Protein AF-A0A8T5IFK4-F1 (afdb_monomer)

Foldseek 3Di:
DDPPPPPPVVVVLVVQLVVLLVVLVVVVVVVPVVDVDDPVVVVCCVPPVSVVSSVCSSVVSSVVVVVVD

Radius of gyration: 17.22 Å; Cα contacts (8 Å, |Δi|>4): 21; chains: 1; bounding box: 49×18×48 Å

Sequence (69 aa):
MNKEAKAFPMWKERFGMLIIIASAIMLSRWLFQQNQWPDSLTWILSICVLPLAVLILAEGLGRLIQKRA

Mean predicted aligned error: 11.43 Å

Solvent-accessible surface area (backbone atoms only — not comparable to full-atom values): 4087 Å² total; per-residue (Å²): 135,85,77,76,76,76,71,69,61,61,65,60,57,50,51,51,53,50,53,49,53,51,50,49,52,50,52,52,52,49,58,56,71,78,41,93,63,58,69,71,56,50,50,49,40,56,69,54,47,45,57,50,50,48,49,52,49,50,52,54,50,48,50,54,51,63,75,74,107

Secondary structure (DSSP, 8-state):
---------HHHHHHHHHHHHHHHHHHHHHHHHHS---HHHHHHIIIIIHHHHHHHHHHHHHHHHHTT-

Structure (mmCIF, N/CA/C/O backbone):
data_AF-A0A8T5IFK4-F1
#
_entry.id   AF-A0A8T5IFK4-F1
#
loop_
_atom_site.group_PDB
_atom_site.id
_atom_site.type_symbol
_atom_site.label_atom_id
_atom_site.label_alt_id
_atom_site.label_comp_id
_atom_site.label_asym_id
_atom_site.label_entity_id
_atom_site.label_seq_id
_atom_site.pdbx_PDB_ins_code
_atom_site.Cartn_x
_atom_site.Cartn_y
_atom_site.Cartn_z
_atom_site.occupancy
_atom_site.B_iso_or_equiv
_atom_site.auth_seq_id
_atom_site.auth_comp_id
_atom_site.auth_asym_id
_atom_site.auth_atom_id
_atom_site.pdbx_PDB_model_num
ATOM 1 N N . MET A 1 1 ? -35.283 -2.911 30.364 1.00 40.84 1 MET A N 1
ATOM 2 C CA . MET A 1 1 ? -34.001 -3.587 30.053 1.00 40.84 1 MET A CA 1
ATOM 3 C C . MET A 1 1 ? -33.344 -2.824 28.918 1.00 40.84 1 MET A C 1
ATOM 5 O O . MET A 1 1 ? -33.713 -3.009 27.763 1.00 40.84 1 MET A O 1
ATOM 9 N N . ASN A 1 2 ? -32.462 -1.888 29.268 1.00 44.34 2 ASN A N 1
ATOM 10 C CA . ASN A 1 2 ? -31.808 -0.996 28.317 1.00 44.34 2 ASN A CA 1
ATOM 11 C C . ASN A 1 2 ? -30.763 -1.806 27.556 1.00 44.34 2 ASN A C 1
ATOM 13 O O . ASN A 1 2 ? -29.748 -2.209 28.116 1.00 44.34 2 ASN A O 1
ATOM 17 N N . LYS A 1 3 ? -31.057 -2.100 26.288 1.00 48.78 3 LYS A N 1
ATOM 18 C CA . LYS A 1 3 ? -30.064 -2.616 25.355 1.00 48.78 3 LYS A CA 1
ATOM 19 C C . LYS A 1 3 ? -29.105 -1.467 25.114 1.00 48.78 3 LYS A C 1
ATOM 21 O O . LYS A 1 3 ? -29.413 -0.559 24.349 1.00 48.78 3 LYS A O 1
ATOM 26 N N . GLU A 1 4 ? -27.987 -1.483 25.825 1.00 54.09 4 GLU A N 1
ATOM 27 C CA . GLU A 1 4 ? -26.850 -0.652 25.485 1.00 54.09 4 GLU A CA 1
ATOM 28 C C . GLU A 1 4 ? -26.494 -1.006 24.047 1.00 54.09 4 GLU A C 1
ATOM 30 O O . GLU A 1 4 ? -25.945 -2.070 23.752 1.00 54.09 4 GLU A O 1
ATOM 35 N N . ALA A 1 5 ? -26.913 -0.137 23.130 1.00 49.50 5 ALA A N 1
ATOM 36 C CA . ALA A 1 5 ? -26.336 -0.045 21.815 1.00 49.50 5 ALA A CA 1
ATOM 37 C C . ALA A 1 5 ? -24.859 0.232 22.070 1.00 49.50 5 ALA A C 1
ATOM 39 O O . ALA A 1 5 ? -24.445 1.379 22.227 1.00 49.50 5 ALA A O 1
ATOM 40 N N . LYS A 1 6 ? -24.077 -0.843 22.202 1.00 52.84 6 LYS A N 1
ATOM 41 C CA . LYS A 1 6 ? -22.628 -0.814 22.145 1.00 52.84 6 LYS A CA 1
ATOM 42 C C . LYS A 1 6 ? -22.338 -0.299 20.747 1.00 52.84 6 LYS A C 1
ATOM 44 O O . LYS A 1 6 ? -22.230 -1.072 19.798 1.00 52.84 6 LYS A O 1
ATOM 49 N N . ALA A 1 7 ? -22.340 1.024 20.616 1.00 54.38 7 ALA A N 1
ATOM 50 C CA . ALA A 1 7 ? -21.860 1.758 19.474 1.00 54.38 7 ALA A CA 1
ATOM 51 C C . ALA A 1 7 ? -20.373 1.430 19.414 1.00 54.38 7 ALA A C 1
ATOM 53 O O . ALA A 1 7 ? -19.527 2.162 19.926 1.00 54.38 7 ALA A O 1
ATOM 54 N N . PHE A 1 8 ? -20.075 0.243 18.877 1.00 51.97 8 PHE A N 1
ATOM 55 C CA . PHE A 1 8 ? -18.764 -0.114 18.383 1.00 51.97 8 PHE A CA 1
ATOM 56 C C . PHE A 1 8 ? -18.314 1.108 17.603 1.00 51.97 8 PHE A C 1
ATOM 58 O O . PHE A 1 8 ? -19.043 1.534 16.699 1.00 51.97 8 PHE A O 1
ATOM 65 N N . PRO A 1 9 ? -17.231 1.774 18.024 1.00 57.97 9 PRO A N 1
ATOM 66 C CA . PRO A 1 9 ? -16.903 3.078 17.497 1.00 57.97 9 PRO A CA 1
ATOM 67 C C . PRO A 1 9 ? -16.365 2.884 16.079 1.00 57.97 9 PRO A C 1
ATOM 69 O O . PRO A 1 9 ? -15.160 2.942 15.864 1.00 57.97 9 PRO A O 1
ATOM 72 N N . MET A 1 10 ? -17.261 2.683 15.103 1.00 57.03 10 MET A N 1
ATOM 73 C CA . MET A 1 10 ? -16.955 2.512 13.678 1.00 57.03 10 MET A CA 1
ATOM 74 C C . MET A 1 10 ? -16.055 3.640 13.171 1.00 57.03 10 MET A C 1
ATOM 76 O O . MET A 1 10 ? -15.297 3.467 12.226 1.00 57.03 10 MET A O 1
ATOM 80 N N . TRP A 1 11 ? -16.115 4.807 13.813 1.00 58.47 11 TRP A N 1
ATOM 81 C CA . TRP A 1 11 ? -15.220 5.923 13.548 1.00 58.47 11 TRP A CA 1
ATOM 82 C C . TRP A 1 11 ? -13.749 5.603 13.837 1.00 58.47 11 TRP A C 1
ATOM 84 O O . TRP A 1 11 ? -12.904 5.941 13.017 1.00 58.47 11 TRP A O 1
ATOM 94 N N . LYS A 1 12 ? -13.420 4.917 14.938 1.00 61.59 12 LYS A N 1
ATOM 95 C CA . LYS A 1 12 ? -12.029 4.559 15.271 1.00 61.59 12 LYS A CA 1
ATOM 96 C C . LYS A 1 12 ? -11.447 3.573 14.255 1.00 61.59 12 LYS A C 1
ATOM 98 O O . LYS A 1 12 ? -10.317 3.757 13.817 1.00 61.59 12 LYS A O 1
ATOM 103 N N . GLU A 1 13 ? -12.236 2.590 13.824 1.00 64.69 13 GLU A N 1
ATOM 104 C CA . GLU A 1 13 ? -11.851 1.658 12.752 1.00 64.69 13 GLU A CA 1
ATOM 105 C C . GLU A 1 13 ? -11.654 2.372 11.411 1.00 64.69 13 GLU A C 1
ATOM 107 O O . GLU A 1 13 ? -10.661 2.132 10.726 1.00 64.69 13 GLU A O 1
ATOM 112 N N . ARG A 1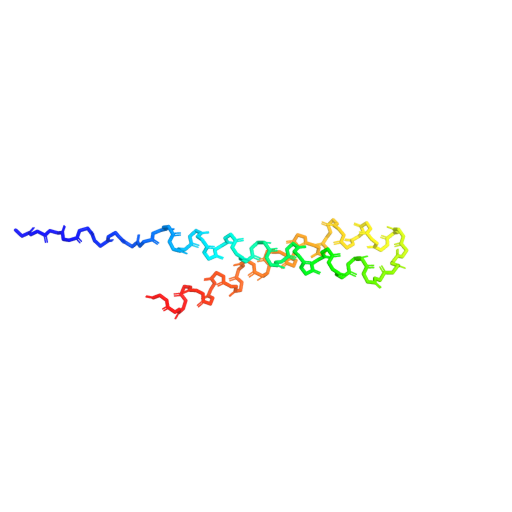 14 ? -12.532 3.323 11.068 1.00 69.69 14 ARG A N 1
ATOM 113 C CA . ARG A 1 14 ? -12.388 4.146 9.856 1.00 69.69 14 ARG A CA 1
ATOM 114 C C . ARG A 1 14 ? -11.130 5.015 9.885 1.00 69.69 14 ARG A C 1
ATOM 116 O O . ARG A 1 14 ? -10.429 5.086 8.881 1.00 69.69 14 ARG A O 1
ATOM 123 N N . PHE A 1 15 ? -10.810 5.635 11.022 1.00 77.31 15 PHE A N 1
ATOM 124 C CA . PHE A 1 15 ? -9.569 6.402 11.186 1.00 77.31 15 PHE A CA 1
ATOM 125 C C . PHE A 1 15 ? -8.327 5.512 11.091 1.00 77.31 15 PHE A C 1
ATOM 127 O O . PHE A 1 15 ? -7.364 5.893 10.428 1.00 77.31 15 PHE A O 1
ATOM 134 N N . GLY A 1 16 ? -8.362 4.313 11.680 1.00 72.62 16 GLY A N 1
ATOM 135 C CA . GLY A 1 16 ? -7.299 3.321 11.517 1.00 72.62 16 GLY A CA 1
ATOM 136 C C . GLY A 1 16 ? -7.085 2.962 10.046 1.00 72.62 16 GLY A C 1
ATOM 137 O O . GLY A 1 16 ? -5.965 3.049 9.550 1.00 72.62 16 GLY A O 1
ATOM 138 N N . MET A 1 17 ? -8.167 2.665 9.322 1.00 69.94 17 MET A N 1
ATOM 139 C CA . MET A 1 17 ? -8.117 2.346 7.893 1.00 69.94 17 MET A CA 1
ATOM 140 C C . MET A 1 17 ? -7.542 3.502 7.057 1.00 69.94 17 MET A C 1
ATOM 142 O O . MET A 1 17 ? -6.694 3.277 6.196 1.00 69.94 17 MET A O 1
ATOM 146 N N . LEU A 1 18 ? -7.928 4.747 7.350 1.00 76.38 18 LEU A N 1
ATOM 147 C CA . LEU A 1 18 ? -7.392 5.934 6.674 1.00 76.38 18 LEU A CA 1
ATOM 148 C C . LEU A 1 18 ? -5.895 6.143 6.937 1.00 76.38 18 LEU A C 1
ATOM 150 O O . LEU A 1 18 ? -5.156 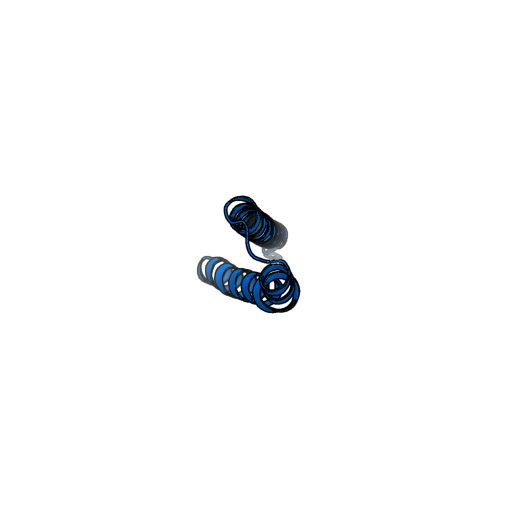6.445 6.003 1.00 76.38 18 LEU A O 1
ATOM 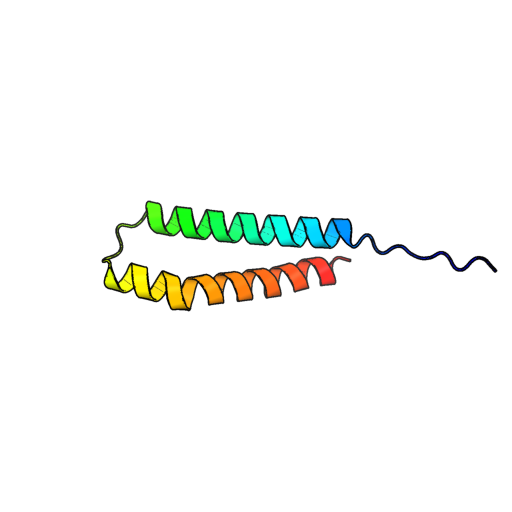154 N N . ILE A 1 19 ? -5.429 5.947 8.174 1.00 79.12 19 ILE A N 1
ATOM 155 C CA . ILE A 1 19 ? -4.002 6.058 8.530 1.00 79.12 19 ILE A CA 1
ATOM 156 C C . ILE A 1 19 ? -3.177 4.979 7.814 1.00 79.12 19 ILE A C 1
ATOM 158 O O . ILE A 1 19 ? -2.063 5.239 7.353 1.00 79.12 19 ILE A O 1
ATOM 162 N N . ILE A 1 20 ? -3.733 3.778 7.663 1.00 74.81 20 ILE A N 1
ATOM 163 C CA . ILE A 1 20 ? -3.098 2.683 6.923 1.00 74.81 20 ILE A CA 1
ATOM 164 C C . ILE A 1 20 ? -2.967 3.038 5.443 1.00 74.81 20 ILE A C 1
ATOM 166 O O . ILE A 1 20 ? -1.880 2.939 4.881 1.00 74.81 20 ILE A O 1
ATOM 170 N N . ILE A 1 21 ? -4.050 3.508 4.822 1.00 77.06 21 ILE A N 1
ATOM 171 C CA . ILE A 1 21 ? -4.034 3.913 3.412 1.00 77.06 21 ILE A CA 1
ATOM 172 C C . ILE A 1 21 ? -3.039 5.062 3.211 1.00 77.06 21 ILE A C 1
ATOM 174 O O . ILE A 1 21 ? -2.206 5.006 2.308 1.00 77.06 21 ILE A O 1
ATOM 178 N N . ALA A 1 22 ? -3.065 6.069 4.088 1.00 79.88 22 ALA A N 1
ATOM 179 C CA . ALA A 1 22 ? -2.142 7.195 4.032 1.00 79.88 22 ALA A CA 1
ATOM 180 C C . ALA A 1 22 ? -0.679 6.743 4.152 1.00 79.88 22 ALA A C 1
ATOM 182 O O . ALA A 1 22 ? 0.149 7.148 3.339 1.00 79.88 22 ALA A O 1
ATOM 183 N N . SER A 1 23 ? -0.359 5.866 5.109 1.00 78.50 23 SER A N 1
ATOM 184 C CA . SER A 1 23 ? 1.009 5.363 5.296 1.00 78.50 23 SER A CA 1
ATOM 185 C C . SER A 1 23 ? 1.474 4.474 4.138 1.00 78.50 23 SER A C 1
ATOM 187 O O . SER A 1 23 ? 2.609 4.629 3.691 1.00 78.50 23 SER A O 1
ATOM 189 N N . ALA A 1 24 ? 0.603 3.629 3.577 1.00 78.00 24 ALA A N 1
ATOM 190 C CA . ALA A 1 24 ? 0.898 2.825 2.389 1.00 78.00 24 ALA A CA 1
ATOM 191 C C . ALA A 1 24 ? 1.183 3.695 1.152 1.00 78.00 24 ALA A C 1
ATOM 193 O O . ALA A 1 24 ? 2.154 3.453 0.430 1.00 78.00 24 ALA A O 1
ATOM 194 N N . ILE A 1 25 ? 0.382 4.745 0.931 1.00 78.94 25 ILE A N 1
ATOM 195 C CA . ILE A 1 25 ? 0.604 5.712 -0.156 1.00 78.94 25 ILE A CA 1
ATOM 196 C C . ILE A 1 25 ? 1.927 6.456 0.056 1.00 78.94 25 ILE A C 1
ATOM 198 O O . ILE A 1 25 ? 2.690 6.641 -0.894 1.00 78.94 25 ILE A O 1
ATOM 202 N N . MET A 1 26 ? 2.217 6.869 1.293 1.00 80.62 26 MET A N 1
ATOM 203 C CA . MET A 1 26 ? 3.429 7.624 1.615 1.00 80.62 26 MET A CA 1
ATOM 204 C C . MET A 1 26 ? 4.693 6.774 1.435 1.00 80.62 26 MET A C 1
ATOM 206 O O . MET A 1 26 ? 5.642 7.238 0.808 1.00 80.62 26 MET A O 1
ATOM 210 N N . LEU A 1 27 ? 4.675 5.515 1.890 1.00 78.44 27 LEU A N 1
ATOM 211 C CA . LEU A 1 27 ? 5.743 4.533 1.664 1.00 78.44 27 LEU A CA 1
ATOM 212 C C . LEU A 1 27 ? 5.967 4.278 0.176 1.00 78.44 27 LEU A C 1
ATOM 214 O O . LEU A 1 27 ? 7.104 4.328 -0.282 1.00 78.44 27 LEU A O 1
ATOM 218 N N . SER A 1 28 ? 4.889 4.066 -0.582 1.00 72.62 28 SER A N 1
ATOM 219 C CA . SER A 1 28 ? 4.965 3.824 -2.027 1.00 72.62 28 SER A CA 1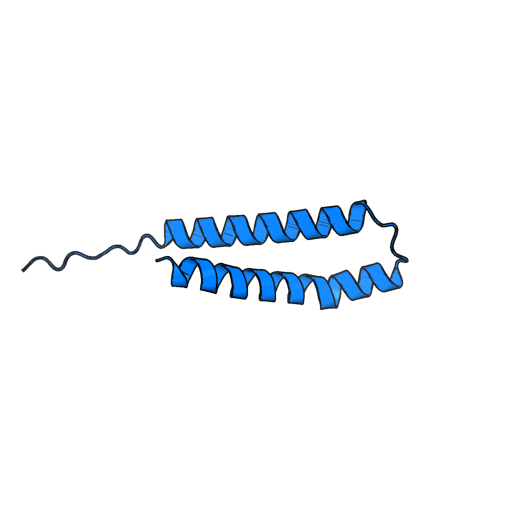
ATOM 220 C C . SER A 1 28 ? 5.569 5.022 -2.763 1.00 72.62 28 SER A C 1
ATOM 222 O O . SER A 1 28 ? 6.484 4.856 -3.567 1.00 72.62 28 SER A O 1
ATOM 224 N N . ARG A 1 29 ? 5.125 6.248 -2.444 1.00 76.00 29 ARG A N 1
ATOM 225 C CA . ARG A 1 29 ? 5.700 7.483 -3.007 1.00 76.00 29 ARG A CA 1
ATOM 226 C C . ARG A 1 29 ? 7.170 7.642 -2.648 1.00 76.00 29 ARG A C 1
ATOM 228 O O . ARG A 1 29 ? 7.956 8.010 -3.512 1.00 76.00 29 ARG A O 1
ATOM 235 N N . TRP A 1 30 ? 7.540 7.368 -1.401 1.00 79.06 30 TRP A N 1
ATOM 236 C CA . TRP A 1 30 ? 8.925 7.475 -0.953 1.00 79.06 30 TRP A CA 1
ATOM 237 C C . TRP A 1 30 ? 9.838 6.475 -1.675 1.00 79.06 30 TRP A C 1
ATOM 239 O O . TRP A 1 30 ? 10.899 6.862 -2.159 1.00 79.06 30 TRP A O 1
ATOM 249 N N . LEU A 1 31 ? 9.386 5.228 -1.846 1.00 75.94 31 LEU A N 1
ATOM 250 C CA . LEU A 1 31 ? 10.091 4.181 -2.598 1.00 75.94 31 LEU A CA 1
ATOM 251 C C . LEU A 1 31 ? 10.281 4.537 -4.078 1.00 75.94 31 LEU A C 1
ATOM 253 O O . LEU A 1 31 ? 11.337 4.268 -4.647 1.00 75.94 31 LEU A O 1
ATOM 257 N N . PHE A 1 32 ? 9.275 5.162 -4.691 1.00 72.81 32 PHE A N 1
ATOM 258 C CA . PHE A 1 32 ? 9.359 5.633 -6.074 1.00 72.81 32 PHE A CA 1
ATOM 259 C C . PHE A 1 32 ? 10.233 6.883 -6.233 1.00 72.81 32 PHE A C 1
ATOM 261 O O . PHE A 1 32 ? 10.843 7.052 -7.280 1.00 72.81 32 PHE A O 1
ATOM 268 N N . GLN A 1 33 ? 10.316 7.761 -5.227 1.00 75.12 33 GLN A N 1
ATOM 269 C CA . GLN A 1 33 ? 11.168 8.956 -5.299 1.00 75.12 33 GLN A CA 1
ATOM 270 C C . GLN A 1 33 ? 12.642 8.676 -5.005 1.00 75.12 33 GLN A C 1
ATOM 272 O O . GLN A 1 33 ? 13.505 9.326 -5.587 1.00 75.12 33 GLN A O 1
ATOM 277 N N . GLN A 1 34 ? 12.938 7.730 -4.114 1.00 77.38 34 GLN A N 1
ATOM 278 C CA . GLN A 1 34 ? 14.315 7.348 -3.777 1.00 77.38 34 GLN A CA 1
ATOM 279 C C . GLN A 1 34 ? 15.034 6.630 -4.919 1.00 77.38 34 GLN A C 1
ATOM 281 O O . GLN A 1 34 ? 16.259 6.617 -4.972 1.00 77.38 34 GLN A O 1
ATOM 286 N N . ASN A 1 35 ? 14.287 5.996 -5.816 1.00 71.44 35 ASN A N 1
ATOM 287 C CA . ASN A 1 35 ? 14.848 5.000 -6.702 1.00 71.44 35 ASN A CA 1
ATOM 288 C C . ASN A 1 35 ? 14.438 5.357 -8.136 1.00 71.44 35 ASN A C 1
ATOM 290 O O . ASN A 1 35 ? 13.255 5.449 -8.449 1.00 71.44 35 ASN A O 1
ATOM 294 N N . GLN A 1 36 ? 15.410 5.623 -9.008 1.00 71.12 36 GLN A N 1
ATOM 295 C CA . GLN A 1 36 ? 15.150 5.968 -10.408 1.00 71.12 36 GLN A CA 1
ATOM 296 C C . GLN A 1 36 ? 14.888 4.689 -11.210 1.00 71.12 36 GLN A C 1
ATOM 298 O O . GLN A 1 36 ? 15.745 4.213 -11.953 1.00 71.12 36 GLN A O 1
ATOM 303 N N . TRP A 1 37 ? 13.722 4.073 -10.989 1.00 73.25 37 TRP A N 1
ATOM 304 C CA . TRP A 1 37 ? 13.329 2.872 -11.723 1.00 73.25 37 TRP A CA 1
ATOM 305 C C . TRP A 1 37 ? 13.097 3.224 -13.202 1.00 73.25 37 TRP A C 1
ATOM 307 O O . TRP A 1 37 ? 12.530 4.279 -13.495 1.00 73.25 37 TRP A O 1
ATOM 317 N N . PRO A 1 38 ? 13.501 2.352 -14.141 1.00 76.75 38 PRO A N 1
ATOM 318 C CA . PRO A 1 38 ? 13.183 2.530 -15.553 1.00 76.75 38 PRO A CA 1
ATOM 319 C C . PRO A 1 38 ? 11.662 2.513 -15.759 1.00 76.75 38 PRO A C 1
ATOM 321 O O . PRO A 1 38 ? 10.969 1.707 -15.133 1.00 76.75 38 PRO A O 1
ATOM 324 N N . ASP A 1 39 ? 11.150 3.360 -16.658 1.00 76.00 39 ASP A N 1
ATOM 325 C CA . ASP A 1 39 ? 9.711 3.608 -16.863 1.00 76.00 39 ASP A CA 1
ATOM 326 C C . ASP A 1 39 ? 8.857 2.337 -16.988 1.00 76.00 39 ASP A C 1
ATOM 328 O O . ASP A 1 39 ? 7.741 2.279 -16.470 1.00 76.00 39 ASP A O 1
ATOM 332 N N . SER A 1 40 ? 9.384 1.277 -17.607 1.00 77.19 40 SER A N 1
ATOM 333 C CA . SER A 1 40 ? 8.682 -0.006 -17.732 1.00 77.19 40 SER A CA 1
A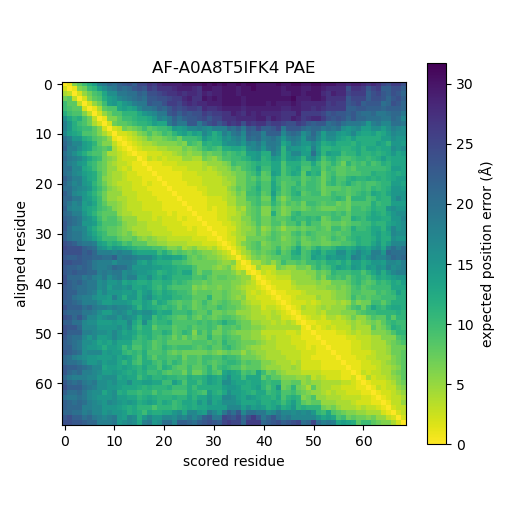TOM 334 C C . SER A 1 40 ? 8.450 -0.698 -16.384 1.00 77.19 40 SER A C 1
ATOM 336 O O . SER A 1 40 ? 7.371 -1.246 -16.158 1.00 77.19 40 SER A O 1
ATOM 338 N N . LEU A 1 41 ? 9.425 -0.662 -15.467 1.00 75.31 41 LEU A N 1
ATOM 339 C CA . LEU A 1 41 ? 9.240 -1.209 -14.119 1.00 75.31 41 LEU A CA 1
ATOM 340 C C . LEU A 1 41 ? 8.312 -0.315 -13.301 1.00 75.31 41 LEU A C 1
ATOM 342 O O . LEU A 1 41 ? 7.437 -0.829 -12.615 1.00 75.31 41 LEU A O 1
ATOM 346 N N . THR A 1 42 ? 8.454 1.002 -13.417 1.00 75.00 42 THR A N 1
ATOM 347 C CA . THR A 1 42 ? 7.589 2.005 -12.778 1.00 75.00 42 THR A CA 1
ATOM 348 C C . THR A 1 42 ? 6.116 1.756 -13.129 1.00 75.00 42 THR A C 1
ATOM 350 O O . THR A 1 42 ? 5.252 1.758 -12.248 1.00 75.00 42 THR A O 1
ATOM 353 N N . TRP A 1 43 ? 5.835 1.440 -14.397 1.00 76.25 43 TRP A N 1
ATOM 354 C CA . TRP A 1 43 ? 4.495 1.124 -14.896 1.00 76.25 43 TRP A CA 1
ATOM 355 C C . TRP A 1 43 ? 3.948 -0.200 -14.339 1.00 76.25 43 TRP A C 1
ATOM 357 O O . TRP A 1 43 ? 2.828 -0.242 -13.824 1.00 76.25 43 TRP A O 1
ATOM 367 N N . ILE A 1 44 ? 4.755 -1.268 -14.354 1.00 79.00 44 ILE A N 1
ATOM 368 C CA . ILE A 1 44 ? 4.371 -2.583 -13.808 1.00 79.00 44 ILE A CA 1
ATOM 369 C C . ILE A 1 44 ? 4.151 -2.506 -12.293 1.00 79.00 44 ILE A C 1
ATOM 371 O O . ILE A 1 44 ? 3.162 -3.037 -11.776 1.00 79.00 44 ILE A O 1
ATOM 375 N N . LEU A 1 45 ? 5.045 -1.822 -11.574 1.00 78.25 45 LEU A N 1
ATOM 376 C CA . LEU A 1 45 ? 4.909 -1.628 -10.137 1.00 78.25 45 LEU A CA 1
ATOM 377 C C . LEU A 1 45 ? 3.667 -0.797 -9.813 1.00 78.25 45 LEU A C 1
ATOM 379 O O . LEU A 1 45 ? 2.993 -1.108 -8.840 1.00 78.25 45 LEU A O 1
ATOM 383 N N . SER A 1 46 ? 3.328 0.215 -10.613 1.00 73.75 46 SER A N 1
ATOM 384 C CA . SER A 1 46 ? 2.145 1.047 -10.372 1.00 73.75 46 SER A CA 1
ATOM 385 C C . SER A 1 46 ? 0.828 0.295 -10.610 1.00 73.75 46 SER A C 1
ATOM 387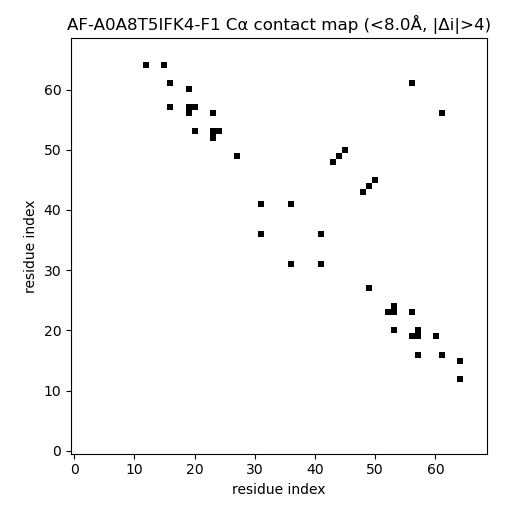 O O . SER A 1 46 ? -0.094 0.412 -9.805 1.00 73.75 46 SER A O 1
ATOM 389 N N . ILE A 1 47 ? 0.747 -0.517 -11.669 1.00 78.44 47 ILE A N 1
ATOM 390 C CA . ILE A 1 47 ? -0.491 -1.218 -12.052 1.00 78.44 47 ILE A CA 1
ATOM 391 C C . ILE A 1 47 ? -0.715 -2.503 -11.262 1.00 78.44 47 ILE A C 1
ATOM 393 O O . ILE A 1 47 ? -1.856 -2.830 -10.951 1.00 78.44 47 ILE A O 1
ATOM 397 N N . CYS A 1 48 ? 0.347 -3.251 -10.966 1.00 78.00 48 CYS A N 1
ATOM 398 C CA . CYS A 1 48 ? 0.211 -4.587 -10.394 1.00 78.00 48 CYS A CA 1
ATOM 399 C C . CYS A 1 48 ? 0.650 -4.621 -8.930 1.00 78.00 48 CYS A C 1
ATOM 401 O O . CYS A 1 48 ? -0.084 -5.109 -8.077 1.00 78.00 48 CYS A O 1
ATOM 403 N N . VAL A 1 49 ? 1.818 -4.054 -8.613 1.00 77.69 49 VAL A N 1
ATOM 404 C CA . VAL A 1 49 ? 2.431 -4.197 -7.282 1.00 77.69 49 VAL A CA 1
ATOM 405 C C . VAL A 1 49 ? 1.840 -3.224 -6.265 1.00 77.69 49 VAL A C 1
ATOM 407 O O . VAL A 1 49 ? 1.561 -3.631 -5.144 1.00 77.69 49 VAL A O 1
ATOM 410 N N . LEU A 1 50 ? 1.596 -1.968 -6.637 1.00 74.94 50 LEU A N 1
ATOM 411 C CA . LEU A 1 50 ? 0.999 -0.947 -5.774 1.00 74.94 50 LEU A CA 1
ATOM 412 C C . LEU A 1 50 ? -0.389 -1.353 -5.262 1.00 74.94 50 LEU A C 1
ATOM 414 O O . LEU A 1 50 ? -0.580 -1.348 -4.047 1.00 74.94 50 LEU A O 1
ATOM 418 N N . PRO A 1 51 ? -1.358 -1.723 -6.124 1.00 77.38 51 PRO A N 1
ATOM 419 C CA . PRO A 1 51 ? -2.680 -2.108 -5.648 1.00 77.38 51 PRO A CA 1
ATOM 420 C C . PRO A 1 51 ? -2.643 -3.405 -4.839 1.00 77.38 51 PRO A C 1
ATOM 422 O O . PRO A 1 51 ? -3.337 -3.485 -3.827 1.00 77.38 51 PRO A O 1
ATOM 425 N N . LEU A 1 52 ? -1.798 -4.384 -5.202 1.00 81.19 52 LEU A N 1
ATOM 426 C CA . LEU A 1 52 ? -1.621 -5.589 -4.382 1.00 81.19 52 LEU A CA 1
ATOM 427 C C . LEU A 1 52 ? -1.029 -5.256 -3.010 1.00 81.19 52 LEU A C 1
ATOM 429 O O . LEU A 1 52 ? -1.515 -5.747 -1.997 1.00 81.19 52 LEU A O 1
ATOM 433 N N . ALA A 1 53 ? 0.008 -4.420 -2.963 1.00 77.50 53 ALA A N 1
ATOM 434 C CA . ALA A 1 53 ? 0.665 -4.020 -1.725 1.00 77.50 53 ALA A CA 1
ATOM 435 C C . ALA A 1 53 ? -0.293 -3.235 -0.826 1.00 77.50 53 ALA A C 1
ATOM 437 O O . ALA A 1 53 ? -0.353 -3.500 0.372 1.00 77.50 53 ALA A O 1
ATOM 438 N N . VAL A 1 54 ? -1.087 -2.325 -1.399 1.00 78.50 54 VAL A N 1
ATOM 439 C CA . VAL A 1 54 ? -2.140 -1.598 -0.680 1.00 78.50 54 VAL A CA 1
ATOM 440 C C . VAL A 1 54 ? -3.202 -2.560 -0.151 1.00 78.50 54 VAL A C 1
ATOM 442 O O . VAL A 1 54 ? -3.581 -2.432 1.008 1.00 78.50 54 VAL A O 1
ATOM 445 N N . LEU A 1 55 ? -3.647 -3.541 -0.943 1.00 79.50 55 LEU A N 1
ATOM 446 C CA . LEU A 1 55 ? -4.613 -4.554 -0.503 1.00 79.50 55 LEU A CA 1
ATOM 447 C C . LEU A 1 55 ? -4.058 -5.428 0.624 1.00 79.50 55 LEU A C 1
ATOM 449 O O . LEU A 1 55 ? -4.739 -5.615 1.625 1.00 79.50 55 LEU A O 1
ATOM 453 N N . ILE A 1 56 ? -2.824 -5.922 0.501 1.00 79.69 56 ILE A N 1
ATOM 454 C CA . ILE A 1 56 ? -2.171 -6.748 1.528 1.00 79.69 56 ILE A CA 1
ATOM 455 C C . ILE A 1 56 ? -1.943 -5.939 2.806 1.00 79.69 56 ILE A C 1
ATOM 457 O O . ILE A 1 56 ? -2.181 -6.449 3.899 1.00 79.69 56 ILE A O 1
ATOM 461 N N . LEU A 1 57 ? -1.512 -4.680 2.696 1.00 74.75 57 LEU A N 1
ATOM 462 C CA . LEU A 1 57 ? -1.368 -3.789 3.847 1.00 74.75 57 LEU A CA 1
ATOM 463 C C . LEU A 1 57 ? -2.723 -3.510 4.496 1.00 74.75 57 LEU A C 1
ATOM 465 O O . LEU A 1 57 ? -2.831 -3.602 5.715 1.00 74.75 57 LEU A O 1
ATOM 469 N N . ALA A 1 58 ? -3.758 -3.223 3.706 1.00 73.00 58 ALA A N 1
ATOM 470 C CA . ALA A 1 58 ? -5.106 -2.982 4.206 1.00 73.00 58 ALA A CA 1
ATOM 471 C C . ALA A 1 58 ? -5.695 -4.223 4.897 1.00 73.00 58 ALA A C 1
ATOM 473 O O . ALA A 1 58 ? -6.219 -4.105 6.001 1.00 73.00 58 ALA A O 1
ATOM 474 N N . GLU A 1 59 ? -5.557 -5.410 4.303 1.00 76.12 59 GLU A N 1
ATOM 475 C CA . GLU A 1 59 ? -5.974 -6.694 4.883 1.00 76.12 59 GLU A CA 1
ATOM 476 C C . GLU A 1 59 ? -5.173 -7.027 6.148 1.00 76.12 59 GLU A C 1
ATOM 478 O O . GLU A 1 59 ? -5.741 -7.371 7.184 1.00 76.12 59 GLU A O 1
ATOM 483 N N . GLY A 1 60 ? -3.845 -6.921 6.087 1.00 76.00 60 GLY A N 1
ATOM 484 C CA . GLY A 1 60 ? -2.954 -7.269 7.190 1.00 76.00 60 GLY A CA 1
ATOM 485 C C . GLY A 1 60 ? -3.136 -6.350 8.394 1.00 76.00 60 GLY A C 1
ATOM 486 O O . GLY A 1 60 ? -3.241 -6.819 9.530 1.00 76.00 60 GLY A O 1
ATOM 487 N N . LEU A 1 61 ? -3.233 -5.043 8.156 1.00 67.38 61 LEU A N 1
ATOM 488 C CA . LEU A 1 61 ? -3.454 -4.060 9.213 1.00 67.38 61 LEU A CA 1
ATOM 489 C C . LEU A 1 61 ? -4.913 -4.043 9.683 1.00 67.38 61 LEU A C 1
ATOM 491 O O . LEU A 1 61 ? -5.150 -3.895 10.881 1.00 67.38 61 LEU A O 1
ATOM 495 N N . GLY A 1 62 ? 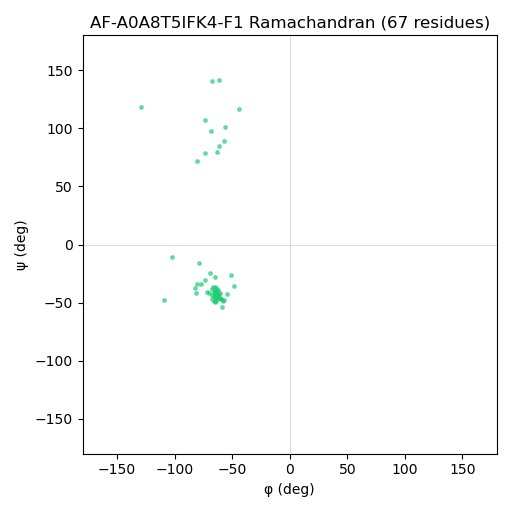-5.876 -4.292 8.791 1.00 65.94 62 GLY A N 1
ATOM 496 C CA . GLY A 1 62 ? -7.274 -4.530 9.146 1.00 65.94 62 GLY A CA 1
ATOM 497 C C . GLY A 1 62 ? -7.408 -5.703 10.115 1.00 65.94 62 GLY A C 1
ATOM 498 O O . GLY A 1 62 ? -7.986 -5.548 11.188 1.00 65.94 62 GLY A O 1
ATOM 499 N N . ARG A 1 63 ? -6.754 -6.834 9.822 1.00 68.88 63 ARG A N 1
ATOM 500 C CA . ARG A 1 63 ? -6.683 -7.982 10.740 1.00 68.88 63 ARG A CA 1
ATOM 501 C C . ARG A 1 63 ? -5.957 -7.649 12.041 1.00 68.88 63 ARG A C 1
ATOM 503 O O . ARG A 1 63 ? -6.397 -8.108 13.086 1.00 68.88 63 ARG A O 1
ATOM 510 N N . LEU A 1 64 ? -4.877 -6.863 12.025 1.00 67.62 64 LEU A N 1
ATOM 511 C CA . LEU A 1 64 ? -4.170 -6.453 13.252 1.00 67.62 64 LEU A CA 1
ATOM 512 C C . LEU A 1 64 ? -5.035 -5.581 14.169 1.00 67.62 64 LEU A C 1
ATOM 514 O O . LEU A 1 64 ? -5.015 -5.781 15.384 1.00 67.62 64 LEU A O 1
ATOM 518 N N . ILE A 1 65 ? -5.792 -4.642 13.599 1.00 64.88 65 ILE A N 1
ATOM 519 C CA . ILE A 1 65 ? -6.745 -3.807 14.339 1.00 64.88 65 ILE A CA 1
ATOM 520 C C . ILE A 1 65 ? -7.875 -4.678 14.884 1.00 64.88 65 ILE A C 1
ATOM 522 O O . ILE A 1 65 ? -8.161 -4.627 16.075 1.00 64.88 65 ILE A O 1
ATOM 526 N N . GLN A 1 66 ? -8.456 -5.531 14.040 1.00 61.03 66 GLN A N 1
ATOM 527 C CA . GLN A 1 66 ? -9.565 -6.407 14.412 1.00 61.03 66 GLN A CA 1
ATOM 528 C C . GLN A 1 66 ? -9.163 -7.453 15.464 1.00 61.03 66 GLN A C 1
ATOM 530 O O . GLN A 1 66 ? -9.989 -7.861 16.267 1.00 61.03 66 GLN A O 1
ATOM 535 N N . LYS A 1 67 ? -7.886 -7.859 15.503 1.00 58.66 67 LYS A N 1
ATOM 536 C CA . LYS A 1 67 ? -7.336 -8.764 16.525 1.00 58.66 67 LYS A CA 1
ATOM 537 C C . LYS A 1 67 ? -7.023 -8.061 17.856 1.00 58.66 67 LYS A C 1
ATOM 539 O O . LYS A 1 67 ? -6.781 -8.747 18.845 1.00 58.66 67 LYS A O 1
ATOM 544 N N . ARG A 1 68 ? -6.961 -6.722 17.879 1.00 52.19 68 ARG A N 1
ATOM 545 C CA . ARG A 1 68 ? -6.760 -5.907 19.094 1.00 52.19 68 ARG A CA 1
ATOM 546 C C . ARG A 1 68 ? -8.047 -5.257 19.631 1.00 52.19 68 ARG A C 1
ATOM 548 O O . ARG A 1 68 ? -7.982 -4.684 20.717 1.00 52.19 68 ARG A O 1
ATOM 555 N N . ALA A 1 69 ? -9.150 -5.293 18.882 1.00 48.34 69 ALA A N 1
ATOM 556 C CA . ALA A 1 69 ? -10.476 -4.821 19.296 1.00 48.34 69 ALA A CA 1
ATOM 557 C C . ALA A 1 69 ? -11.246 -5.907 20.064 1.00 48.34 69 ALA A C 1
ATOM 559 O O . ALA A 1 69 ? -12.069 -5.525 20.930 1.00 48.34 69 ALA A O 1
#

pLDDT: mean 70.11, std 10.3, range [40.84, 81.19]

=== Feature glossary ===
Legend for the data blocks above and below:

— What the protein is —

Sequence gives the chain of amino acids in standard one-letter code (A=alanine, C=cysteine, …, Y=tyrosine), read N→C. It is the only feature that is directly encoded by the gene; all structural features are derived from the folded form of this sequence.

The annotation block draws on four external resources. InterPro: which protein families and domains the sequence belongs to. GO: standardized terms for what the protein does, what process it participates in, and where in the cell it acts. CATH: which structural fold it has in the CATH hierarchy. Organism: the species of origin.

— Where its atoms are —

Atomic coordinate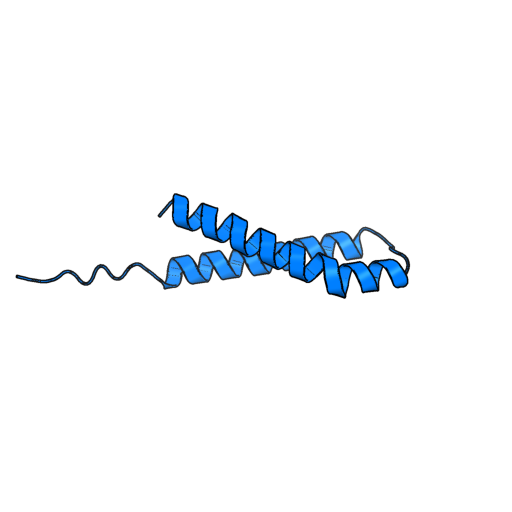s in PDBx/mmCIF format — the same representation the Protein Data Bank distributes. Each line of the _atom_site loop places one backbone atom in Cartesian space (units: ångströms, origin: arbitrary).

Six rendered views show the 3D structure from the faces of a cube — i.e. along ±x, ±y, ±z. Rendering representation is drawn randomly per protein from cartoon (secondary-structure ribbons), sticks (backbone bonds), or molecular surface; coloring is either N→C rainbow (blue at the N-terminus through red at the C-terminus) or one color per chain.

— Local backbone conformation —

DSSP 8-state secondary structure assigns each residue one of H (α-helix), G (3₁₀-helix), I (π-helix), E (extended β-strand), B (isolated β-bridge), T (hydrogen-bonded turn), S (bend), or '-' (coil). The assignment is computed from backbone hydrogen-bond geometry via the Kabsch–Sander algorithm.

P-SEA three-state annotation labels each residue as helix, strand, or coil based purely on the geometry of the Cα trace. It serves as a fallback when the full backbone (and thus DSSP) is unavailable.

φ (phi) and ψ (psi) are the two rotatable backbone dihedrals per residue: φ is the C(i-1)–N–Cα–C torsion, ψ is the N–Cα–C–N(i+1) torsion, both in degrees on (−180°, 180°]. α-helical residues cluster near (−60°, −45°); β-strand residues near (−120°, +130°). A Ramachandran plot is simply a scatter of (φ, ψ) for every residue.

— Global shape and packing —

Radius of gyration (Rg) is the root-mean-square distance of Cα atoms from their centroid — a single number for overall size and compactness. A globular domain of N residues has Rg ≈ 2.2·N^0.38 Å; an extended or disordered chain has a much larger Rg. The Cα contact count is the number of residue pairs whose Cα atoms are within 8 Å and are more than four positions apart in sequence — a standard proxy for tertiary packing density. The bounding box is the smallest axis-aligned box enclosing all Cα atoms.

Accessible surface area quantifies burial. A residue with SASA near zero is packed into the hydrophobic core; one with SASA >100 Å² sits on the surface. Computed here via the Shrake–Rupley numerical algorithm with a 1.4 Å probe.

The contact map is a binary N×N matrix image: pixel (i, j) is dark where Cα_i and Cα_j are within 8 Å and |i−j|>4. Because the |i−j|>4 filter removes local helical contacts, off-diagonal stripes parallel to the main diagonal indicate parallel β-sheets; stripes perpendicular to it indicate antiparallel β-sheets. The Ramachandran plot scatters every residue's (φ, ψ) pair against the sterically allowed regions. The PAE heatmap renders the predicted-aligned-error matrix.

— Structural neighborhood —

A 3Di character summarizes, for each residue, the relative orientation of the Cα frame of its nearest spatial neighbor. Because it encodes fold topology rather than chemistry, 3Di alignments detect remote structural similarity that sequence alignment misses.

Structural nearest neighbors (via Foldseek easy-search vs the PDB). Reported per hit: target PDB id, E-va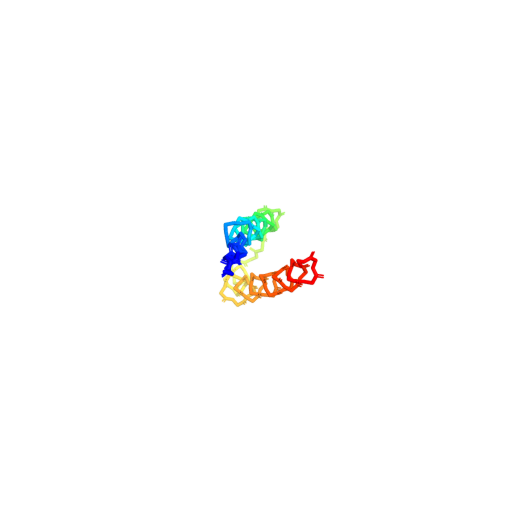lue, and alignment TM-score. A TM-score above ~0.5 is the conventional threshold for 'same fold'.

— Confidence and disorder —

For AlphaFold models, the B-factor field carries pLDDT — the model's own estimate of local accuracy on a 0–100 scale. Regions with pLDDT<50 should be treated as essentially unmodeled; they often correspond to intrinsically disordered segments.

B-factor (Debye–Waller factor) reflects atomic displacement in the crystal lattice. It is an experimental observable (units Å²), not a prediction; low values mean the atom is pinned down, high values mean it moves or is heterogeneous across the crystal.

Predicted Aligned Error (PAE) is an AlphaFold confidence matrix: entry (i, j) is the expected error in the position of residue j, in ångströms, when the prediction is superimposed on the true structure at residue i. Low PAE within a block of residues means that block is internally rigid and well-predicted; high PAE between two blocks means their relative placement is uncertain even if each block individually is confident.